Protein AF-A0A1X7T070-F1 (afdb_monomer_lite)

Radius of gyration: 17.56 Å; chains: 1; bounding box: 54×29×39 Å

Secondary structure (DSSP, 8-state):
-HHHHHHHHHHHSTT---------HHHHHHTT--S----HHHHHHHHHHHHHHHTT-S-----PPTTS-HHHHHHHHHHHHHHHSPSSPPPP-----HHHHHHHHHHHHHH-TTS------SSHHHHHHHHHHHHHHH--

Sequence (140 aa):
MDHIFRQLNKLTKTKTTGHHHSISQEYCQELGLKNVALRSHQLEGLKWLSECHERGQHGCILGDEMGLGKTLQSIALLLYLRDASSSPSPPFIVICPLSVVSGWEKELQRASPQLRVLNFCGDKETRGSKQEEILLHCYK

Structure (mmCIF, N/CA/C/O backbone):
data_AF-A0A1X7T070-F1
#
_entry.id   AF-A0A1X7T070-F1
#
loop_
_atom_site.group_PDB
_atom_site.id
_atom_site.type_symbol
_atom_site.label_atom_id
_atom_site.label_alt_id
_atom_site.label_comp_id
_atom_site.label_asym_id
_atom_site.label_entity_id
_atom_site.label_seq_id
_atom_site.pdbx_PDB_ins_code
_atom_site.Cartn_x
_atom_site.Cartn_y
_atom_site.Cartn_z
_atom_site.occupancy
_atom_site.B_iso_or_equiv
_atom_site.auth_seq_id
_atom_site.auth_comp_id
_atom_site.auth_asym_id
_atom_site.auth_atom_id
_atom_site.pdbx_PDB_model_num
ATOM 1 N N . MET A 1 1 ? 36.734 15.361 13.917 1.00 51.03 1 MET A N 1
ATOM 2 C CA . MET A 1 1 ? 35.337 15.248 13.437 1.00 51.03 1 MET A CA 1
ATOM 3 C C . MET A 1 1 ? 35.147 14.137 12.402 1.00 51.03 1 MET A C 1
ATOM 5 O O . MET A 1 1 ? 34.098 13.506 12.416 1.00 51.03 1 MET A O 1
ATOM 9 N N . ASP A 1 2 ? 36.149 13.813 11.577 1.00 58.09 2 ASP A N 1
ATOM 10 C CA . ASP A 1 2 ? 36.007 12.823 10.490 1.00 58.09 2 ASP A CA 1
ATOM 11 C C . ASP A 1 2 ? 35.803 11.370 10.935 1.00 58.09 2 ASP A C 1
ATOM 13 O O . ASP A 1 2 ? 35.175 10.585 10.228 1.00 58.09 2 ASP A O 1
ATOM 17 N N . HIS A 1 3 ? 36.304 10.988 12.113 1.00 54.25 3 HIS A N 1
ATOM 18 C CA . HIS A 1 3 ? 36.145 9.622 12.621 1.00 54.25 3 HIS A CA 1
ATOM 19 C C . HIS A 1 3 ? 34.683 9.308 12.973 1.00 54.25 3 HIS A C 1
ATOM 21 O O . HIS A 1 3 ? 34.186 8.239 12.628 1.00 54.25 3 HIS A O 1
ATOM 27 N N . ILE A 1 4 ? 33.972 10.271 13.570 1.00 67.88 4 ILE A N 1
ATOM 28 C CA . ILE A 1 4 ? 32.548 10.145 13.912 1.00 67.88 4 ILE A CA 1
ATOM 29 C C . ILE A 1 4 ? 31.706 10.094 12.634 1.00 67.88 4 ILE A C 1
ATOM 31 O O . ILE A 1 4 ? 30.864 9.214 12.509 1.00 67.88 4 ILE A O 1
ATOM 35 N N . PHE A 1 5 ? 31.993 10.937 11.636 1.00 56.38 5 PHE A N 1
ATOM 36 C CA . PHE A 1 5 ? 31.313 10.874 10.336 1.00 56.38 5 PHE A CA 1
ATOM 37 C C . PHE A 1 5 ? 31.559 9.555 9.590 1.00 56.38 5 PHE A C 1
ATOM 39 O O . PHE A 1 5 ? 30.648 9.032 8.953 1.00 56.38 5 PHE A O 1
ATOM 46 N N . ARG A 1 6 ? 32.757 8.963 9.687 1.00 59.28 6 ARG A N 1
ATOM 47 C CA . ARG A 1 6 ? 33.036 7.634 9.111 1.00 59.28 6 ARG A CA 1
ATOM 48 C C . ARG A 1 6 ? 32.321 6.508 9.852 1.00 59.28 6 ARG A C 1
ATOM 50 O O . ARG A 1 6 ? 31.918 5.544 9.207 1.00 59.28 6 ARG A O 1
ATOM 57 N N . GLN A 1 7 ? 32.163 6.614 11.170 1.00 59.94 7 GLN A N 1
ATOM 58 C CA . GLN A 1 7 ? 31.402 5.640 11.952 1.00 59.94 7 GLN A CA 1
ATOM 59 C C . GLN A 1 7 ? 29.895 5.781 11.725 1.00 59.94 7 GLN A C 1
ATOM 61 O O . GLN A 1 7 ? 29.240 4.774 11.484 1.00 59.94 7 GLN A O 1
ATOM 66 N N . LEU A 1 8 ? 29.366 7.006 11.660 1.00 54.12 8 LEU A N 1
ATOM 67 C CA . LEU A 1 8 ? 27.980 7.273 11.268 1.00 54.12 8 LEU A CA 1
ATOM 68 C C . LEU A 1 8 ? 27.701 6.760 9.852 1.00 54.12 8 LEU A C 1
ATOM 70 O O . LEU A 1 8 ? 26.721 6.058 9.659 1.00 54.12 8 LEU A O 1
ATOM 74 N N . ASN A 1 9 ? 28.611 6.982 8.896 1.00 52.38 9 ASN A N 1
ATOM 75 C CA . ASN A 1 9 ? 28.490 6.421 7.547 1.00 52.38 9 ASN A CA 1
ATOM 76 C C . ASN A 1 9 ? 28.641 4.894 7.493 1.00 52.38 9 ASN A C 1
ATOM 78 O O . ASN A 1 9 ? 28.146 4.2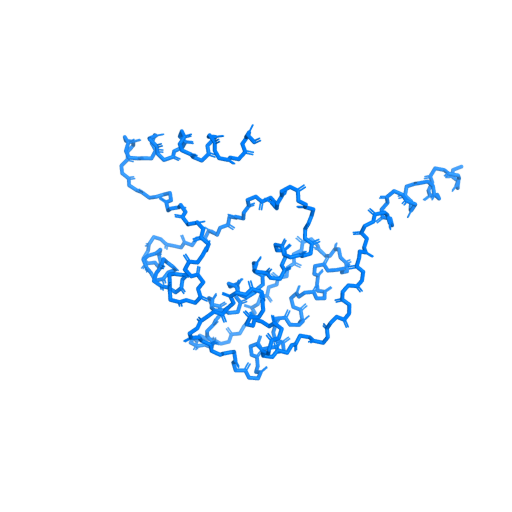71 6.563 1.00 52.38 9 ASN A O 1
ATOM 82 N N . LYS A 1 10 ? 29.335 4.266 8.448 1.00 51.78 10 LYS A N 1
ATOM 83 C CA . LYS A 1 10 ? 29.363 2.800 8.575 1.00 51.78 10 LYS A CA 1
ATOM 84 C C . LYS A 1 10 ? 28.062 2.268 9.176 1.00 51.78 10 LYS A C 1
ATOM 86 O O . LYS A 1 10 ? 27.606 1.229 8.724 1.00 51.78 10 LYS A O 1
ATOM 91 N N . LEU A 1 11 ? 27.464 2.992 10.122 1.00 46.19 11 LEU A N 1
ATOM 92 C CA . LEU A 1 11 ? 26.190 2.647 10.760 1.00 46.19 11 LEU A CA 1
ATOM 93 C C . LEU A 1 11 ? 24.981 2.907 9.841 1.00 46.19 11 LEU A C 1
ATOM 95 O O . LEU A 1 11 ? 24.017 2.153 9.890 1.00 46.19 11 LEU A O 1
ATOM 99 N N . THR A 1 12 ? 25.044 3.901 8.946 1.00 48.69 12 THR A N 1
ATOM 100 C CA . THR A 1 12 ? 24.040 4.094 7.880 1.00 48.69 12 THR A CA 1
ATOM 101 C C . THR A 1 12 ? 24.225 3.127 6.709 1.00 48.69 12 THR A C 1
ATOM 103 O O . THR A 1 12 ? 23.261 2.831 6.013 1.00 48.69 12 THR A O 1
ATOM 106 N N . LYS A 1 13 ? 25.436 2.588 6.497 1.00 41.81 13 LYS A N 1
ATOM 107 C CA . LYS A 1 13 ? 25.724 1.562 5.473 1.00 41.81 13 LYS A CA 1
ATOM 108 C C . LYS A 1 13 ? 25.441 0.125 5.921 1.00 41.81 13 LYS A C 1
ATOM 110 O O . LYS A 1 13 ? 25.508 -0.790 5.101 1.00 41.81 13 LYS A O 1
ATOM 115 N N . THR A 1 14 ? 25.137 -0.122 7.194 1.00 35.19 14 THR A N 1
ATOM 116 C CA . THR A 1 14 ? 24.787 -1.468 7.664 1.00 35.19 14 THR A CA 1
ATOM 117 C C . THR A 1 14 ? 23.307 -1.754 7.418 1.00 35.19 14 THR A C 1
ATOM 119 O O . THR A 1 14 ? 22.458 -1.334 8.196 1.00 35.19 14 THR A O 1
ATOM 122 N N . LYS A 1 15 ? 23.063 -2.532 6.351 1.00 38.69 15 LYS A N 1
ATOM 123 C CA . LYS A 1 15 ? 21.784 -3.012 5.783 1.00 38.69 15 LYS A CA 1
ATOM 124 C C . LYS A 1 15 ? 21.146 -2.140 4.696 1.00 38.69 15 LYS A C 1
ATOM 126 O O . LYS A 1 15 ? 19.935 -1.991 4.648 1.00 38.69 15 LYS A O 1
ATOM 131 N N . THR A 1 16 ? 21.936 -1.677 3.733 1.00 42.44 16 THR A N 1
ATOM 132 C CA . THR A 1 16 ? 21.429 -1.601 2.353 1.00 42.44 16 THR A CA 1
ATOM 133 C C . THR A 1 16 ? 21.746 -2.945 1.702 1.00 42.44 16 THR A C 1
ATOM 135 O O . THR A 1 16 ? 22.778 -3.115 1.055 1.00 42.44 16 THR A O 1
ATOM 138 N N . THR A 1 17 ? 20.923 -3.962 1.960 1.00 40.81 17 THR A N 1
ATOM 139 C CA . THR A 1 17 ? 20.872 -5.130 1.076 1.00 40.81 17 THR A CA 1
ATOM 140 C C . THR A 1 17 ? 20.392 -4.604 -0.265 1.00 40.81 17 THR A C 1
ATOM 142 O O . THR A 1 17 ? 19.206 -4.355 -0.447 1.00 40.81 17 THR A O 1
ATOM 145 N N . GLY A 1 18 ? 21.339 -4.322 -1.160 1.00 42.59 18 GLY A N 1
ATOM 146 C CA . GLY A 1 18 ? 21.066 -3.915 -2.528 1.00 42.59 18 GLY A CA 1
ATOM 147 C C . GLY A 1 18 ? 20.366 -5.048 -3.261 1.00 42.59 18 GLY A C 1
ATOM 148 O O . GLY A 1 18 ? 21.003 -5.810 -3.983 1.00 42.59 18 GLY A O 1
ATOM 149 N N . HIS A 1 19 ? 19.055 -5.160 -3.078 1.00 49.62 19 HIS A N 1
ATOM 150 C CA . HIS A 1 19 ? 18.193 -5.895 -3.980 1.00 49.62 19 HIS A CA 1
ATOM 151 C C . HIS A 1 19 ? 18.019 -5.035 -5.234 1.00 49.62 19 HIS A C 1
ATOM 153 O O . HIS A 1 19 ? 16.960 -4.487 -5.493 1.00 49.62 19 HIS A O 1
ATOM 159 N N . HIS A 1 20 ? 19.066 -4.951 -6.063 1.00 50.59 20 HIS A N 1
ATOM 160 C CA . HIS A 1 20 ? 18.932 -4.557 -7.469 1.00 50.59 20 HIS A CA 1
ATOM 161 C C . HIS A 1 20 ? 18.241 -5.685 -8.261 1.00 50.59 20 HIS A C 1
ATOM 163 O O . HIS A 1 20 ? 18.690 -6.080 -9.335 1.00 50.59 20 HIS A O 1
ATOM 169 N N . HIS A 1 21 ? 17.162 -6.257 -7.721 1.00 60.84 21 HIS A N 1
ATOM 170 C CA . HIS A 1 21 ? 16.279 -7.063 -8.540 1.00 60.84 21 HIS A CA 1
ATOM 171 C C . HIS A 1 21 ? 15.575 -6.088 -9.475 1.00 60.84 21 HIS A C 1
ATOM 173 O O . HIS A 1 21 ? 14.988 -5.099 -9.035 1.00 60.84 21 HIS A O 1
ATOM 179 N N . SER A 1 22 ? 15.683 -6.314 -10.781 1.00 81.75 22 SER A N 1
ATOM 180 C CA . SER A 1 22 ? 14.865 -5.574 -11.732 1.00 81.75 22 SER A CA 1
ATOM 181 C C . SER A 1 22 ? 13.408 -5.800 -11.346 1.00 81.75 22 SER A C 1
ATOM 183 O O . SER A 1 22 ? 12.948 -6.940 -11.403 1.00 81.75 22 SER A O 1
ATOM 185 N N . ILE A 1 23 ? 12.703 -4.744 -10.928 1.00 89.56 23 ILE A N 1
ATOM 186 C CA . ILE A 1 23 ? 11.274 -4.827 -10.625 1.00 89.56 23 ILE A CA 1
ATOM 187 C C . ILE A 1 23 ? 10.569 -5.331 -11.882 1.00 89.56 23 ILE A C 1
ATOM 189 O O . ILE A 1 23 ? 10.480 -4.629 -12.890 1.00 89.56 23 ILE A O 1
ATOM 193 N N . SER A 1 24 ? 10.135 -6.586 -11.815 1.00 93.00 24 SER A N 1
ATOM 194 C CA . SER A 1 24 ? 9.450 -7.299 -12.881 1.00 93.00 24 SER A CA 1
ATOM 195 C C . SER A 1 24 ? 8.092 -7.781 -12.389 1.00 93.00 24 SER A C 1
ATOM 197 O O . SER A 1 24 ? 7.770 -7.733 -11.195 1.00 93.00 24 SER A O 1
ATOM 199 N N . GLN A 1 25 ? 7.282 -8.246 -13.332 1.00 93.44 25 GLN A N 1
ATOM 200 C CA . GLN A 1 25 ? 5.966 -8.779 -13.027 1.00 93.44 25 GLN A CA 1
ATOM 201 C C . GLN A 1 25 ? 6.063 -10.051 -12.170 1.00 93.44 25 GLN A C 1
ATOM 203 O O . GLN A 1 25 ? 5.274 -10.225 -11.242 1.00 93.44 25 GLN A O 1
ATOM 208 N N . GLU A 1 26 ? 7.051 -10.897 -12.451 1.00 93.50 26 GLU A N 1
ATOM 209 C CA . GLU A 1 26 ? 7.351 -12.138 -11.734 1.00 93.50 26 GLU A CA 1
ATOM 210 C C . GLU A 1 26 ? 7.813 -11.836 -10.309 1.00 93.50 26 GLU A C 1
ATOM 212 O O . GLU A 1 26 ? 7.254 -12.375 -9.356 1.00 93.50 26 GLU A O 1
ATOM 217 N N . TYR A 1 27 ? 8.740 -10.886 -10.144 1.00 93.06 27 TYR A N 1
ATOM 218 C CA . TYR A 1 27 ? 9.204 -10.476 -8.819 1.00 93.06 27 TYR A CA 1
ATOM 219 C C . TYR A 1 27 ? 8.046 -9.953 -7.955 1.00 93.06 27 TYR A C 1
ATOM 221 O O . TYR A 1 27 ? 7.892 -10.334 -6.797 1.00 93.06 27 TYR A O 1
ATOM 229 N N . CYS A 1 28 ? 7.144 -9.150 -8.528 1.00 93.69 28 CYS A N 1
ATOM 230 C CA . CYS A 1 28 ? 5.955 -8.687 -7.809 1.00 93.69 28 CYS A CA 1
ATOM 231 C C . CYS A 1 28 ? 5.055 -9.849 -7.342 1.00 93.69 28 CYS A C 1
ATOM 233 O O . CYS A 1 28 ? 4.486 -9.789 -6.249 1.00 93.69 28 CYS A O 1
ATOM 235 N N . GLN A 1 29 ? 4.929 -10.914 -8.137 1.00 93.50 29 GLN A N 1
ATOM 236 C CA . GLN A 1 29 ? 4.167 -12.109 -7.759 1.00 93.50 29 GLN A CA 1
ATOM 237 C C . GLN A 1 29 ? 4.846 -12.886 -6.625 1.00 93.50 29 GLN A C 1
ATOM 239 O O . GLN A 1 29 ? 4.155 -13.330 -5.706 1.00 93.50 29 GLN A O 1
ATOM 244 N N . GLU A 1 30 ? 6.178 -12.992 -6.639 1.00 93.19 30 GLU A N 1
ATOM 245 C CA . GLU A 1 30 ? 6.975 -13.606 -5.565 1.00 93.19 30 GLU A CA 1
ATOM 246 C C . GLU A 1 30 ? 6.815 -12.861 -4.235 1.00 93.19 30 GLU A C 1
ATOM 248 O O . GLU A 1 30 ? 6.617 -13.481 -3.188 1.00 93.19 30 GLU A O 1
ATOM 253 N N . LEU A 1 31 ? 6.763 -11.526 -4.281 1.00 91.31 31 LEU A N 1
ATOM 254 C CA . LEU A 1 31 ? 6.452 -10.679 -3.124 1.00 91.31 31 LEU A CA 1
ATOM 255 C C . LEU A 1 31 ? 5.020 -10.885 -2.592 1.00 91.31 31 LEU A C 1
ATOM 257 O O . LEU A 1 31 ? 4.677 -10.458 -1.482 1.00 91.31 31 LEU A O 1
ATOM 261 N N . GLY A 1 32 ? 4.172 -11.566 -3.359 1.00 93.00 32 GLY A N 1
ATOM 262 C CA . GLY A 1 32 ? 2.814 -11.925 -2.987 1.00 93.00 32 GLY A CA 1
ATOM 263 C C . GLY A 1 32 ? 1.738 -11.037 -3.608 1.00 93.00 32 GLY A C 1
ATOM 264 O O . GLY A 1 32 ? 0.603 -11.041 -3.131 1.00 93.00 32 GLY A O 1
ATOM 265 N N . LEU A 1 33 ? 2.046 -10.300 -4.675 1.00 94.88 33 LEU A N 1
ATOM 266 C CA . LEU A 1 33 ? 1.018 -9.667 -5.491 1.00 94.88 33 LEU A CA 1
ATOM 267 C C . LEU A 1 33 ? 0.294 -10.749 -6.316 1.00 94.88 33 LEU A C 1
ATOM 269 O O . LEU A 1 33 ? 0.746 -11.165 -7.380 1.00 94.88 33 LEU A O 1
ATOM 273 N N . LYS A 1 34 ? -0.820 -11.256 -5.787 1.00 92.38 34 LYS A N 1
ATOM 274 C CA . LYS A 1 34 ? -1.591 -12.380 -6.331 1.00 92.38 34 LYS A CA 1
ATOM 275 C C . LYS A 1 34 ? -2.818 -11.894 -7.095 1.00 92.38 34 LYS A C 1
ATOM 277 O O . LYS A 1 34 ? -3.392 -10.860 -6.779 1.00 92.38 34 LYS A O 1
ATOM 282 N N . ASN A 1 35 ? -3.261 -12.682 -8.077 1.00 91.06 35 ASN A N 1
ATOM 283 C CA . ASN A 1 35 ? -4.502 -12.472 -8.847 1.00 91.06 35 ASN A CA 1
ATOM 284 C C . ASN A 1 35 ? -4.576 -11.169 -9.664 1.00 91.06 35 ASN A C 1
ATOM 286 O O . ASN A 1 35 ? -5.629 -10.843 -10.214 1.00 91.06 35 ASN A O 1
ATOM 290 N N . VAL A 1 36 ? -3.487 -10.406 -9.733 1.00 93.50 36 VAL A N 1
ATOM 291 C CA . VAL A 1 36 ? -3.422 -9.101 -10.393 1.00 93.50 36 VAL A CA 1
ATOM 292 C C . VAL A 1 36 ? -2.071 -8.940 -11.076 1.00 93.50 36 VAL A C 1
ATOM 294 O O . VAL A 1 36 ? -1.068 -9.485 -10.617 1.00 93.50 36 VAL A O 1
ATOM 297 N N . ALA A 1 37 ? -2.048 -8.179 -12.167 1.00 94.62 37 ALA A N 1
ATOM 298 C CA . ALA A 1 37 ? -0.822 -7.797 -12.851 1.00 94.62 37 ALA A CA 1
ATOM 299 C C . ALA A 1 37 ? -0.708 -6.275 -12.916 1.00 94.62 37 ALA A C 1
ATOM 301 O O . ALA A 1 37 ? -1.720 -5.584 -13.080 1.00 94.62 37 ALA A O 1
ATOM 302 N N . LEU A 1 38 ? 0.514 -5.767 -12.769 1.00 95.75 38 LEU A N 1
ATOM 303 C CA . LEU A 1 38 ? 0.787 -4.349 -12.923 1.00 95.75 38 LEU A CA 1
ATOM 304 C C . LEU A 1 38 ? 0.892 -4.028 -14.414 1.00 95.75 38 LEU A C 1
ATOM 306 O O . LEU A 1 38 ? 1.454 -4.784 -15.203 1.00 95.75 38 LEU A O 1
ATOM 310 N N . ARG A 1 39 ? 0.334 -2.888 -14.815 1.00 95.81 39 ARG A N 1
ATOM 311 C CA . ARG A 1 39 ? 0.563 -2.332 -16.155 1.00 95.81 39 ARG A CA 1
ATOM 312 C C . ARG A 1 39 ? 1.996 -1.799 -16.252 1.00 95.81 39 ARG A C 1
ATOM 314 O O . ARG A 1 39 ? 2.612 -1.503 -15.233 1.00 95.81 39 ARG A O 1
ATOM 321 N N . SER A 1 40 ? 2.508 -1.606 -17.465 1.00 95.31 40 SER A N 1
ATOM 322 C CA . SER A 1 40 ? 3.872 -1.094 -17.689 1.00 95.31 40 SER A CA 1
ATOM 323 C C . SER A 1 40 ? 4.149 0.207 -16.928 1.00 95.31 40 SER A C 1
ATOM 325 O O . SER A 1 40 ? 5.111 0.277 -16.171 1.00 95.31 40 SER A O 1
ATOM 327 N N . HIS A 1 41 ? 3.243 1.186 -17.012 1.00 95.19 41 HIS A N 1
ATOM 328 C CA . HIS A 1 41 ? 3.379 2.453 -16.283 1.00 95.19 41 HIS A CA 1
ATOM 329 C C . HIS A 1 41 ? 3.349 2.275 -14.757 1.00 95.19 41 HIS A C 1
ATOM 331 O O . HIS A 1 41 ? 3.947 3.053 -14.025 1.00 95.19 41 HIS A O 1
ATOM 337 N N . GLN A 1 42 ? 2.668 1.237 -14.264 1.00 96.75 42 GLN A N 1
ATOM 338 C CA . GLN A 1 42 ? 2.608 0.916 -12.838 1.00 96.75 42 GLN A CA 1
ATOM 339 C C . GLN A 1 42 ? 3.908 0.273 -12.346 1.00 96.75 42 GLN A C 1
ATOM 341 O O . GLN A 1 42 ? 4.317 0.540 -11.221 1.00 96.75 42 GLN A O 1
ATOM 346 N N . LEU A 1 43 ? 4.557 -0.548 -13.178 1.00 95.75 43 LEU A N 1
ATOM 347 C CA . LEU A 1 43 ? 5.887 -1.098 -12.899 1.00 95.75 43 LEU A CA 1
ATOM 348 C C . LEU A 1 43 ? 6.948 0.006 -12.898 1.00 95.75 43 LEU A C 1
ATOM 350 O O . LEU A 1 43 ? 7.789 0.046 -12.003 1.00 95.75 43 LEU A O 1
ATOM 354 N N . GLU A 1 44 ? 6.877 0.930 -13.857 1.00 94.75 44 GLU A N 1
ATOM 355 C CA . GLU A 1 44 ? 7.738 2.117 -13.894 1.00 94.75 44 GLU A CA 1
ATOM 356 C C . GLU A 1 44 ? 7.530 2.999 -12.657 1.00 94.75 44 GLU A C 1
ATOM 358 O O . GLU A 1 44 ? 8.503 3.385 -12.009 1.00 94.75 44 GLU A O 1
ATOM 363 N N . GLY A 1 45 ? 6.272 3.245 -12.275 1.00 95.62 45 GLY A N 1
ATOM 364 C CA . GLY A 1 45 ? 5.925 3.966 -11.051 1.00 95.62 45 GLY A CA 1
ATOM 365 C C . GLY A 1 45 ? 6.459 3.275 -9.796 1.00 95.62 45 GLY A C 1
ATOM 366 O O . GLY A 1 45 ? 7.094 3.918 -8.964 1.00 95.62 45 GLY A O 1
ATOM 367 N N . LEU A 1 46 ? 6.285 1.955 -9.677 1.00 95.88 46 LEU A N 1
ATOM 368 C CA . LEU A 1 46 ? 6.820 1.171 -8.561 1.00 95.88 46 LEU A CA 1
ATOM 369 C C . LEU A 1 46 ? 8.347 1.256 -8.480 1.00 95.88 46 LEU A C 1
ATOM 371 O O . LEU A 1 46 ? 8.883 1.465 -7.394 1.00 95.88 46 LEU A O 1
ATOM 375 N N . LYS A 1 47 ? 9.036 1.144 -9.619 1.00 95.12 47 LYS A N 1
ATOM 376 C CA . LYS A 1 47 ? 10.492 1.295 -9.693 1.00 95.12 47 LYS A CA 1
ATOM 377 C C . LYS A 1 47 ? 10.944 2.682 -9.258 1.00 95.12 47 LYS A C 1
ATOM 379 O O . LYS A 1 47 ? 11.903 2.820 -8.506 1.00 95.12 47 LYS A O 1
ATOM 384 N N . TRP A 1 48 ? 10.246 3.722 -9.693 1.00 94.62 48 TRP A N 1
ATOM 385 C CA . TRP A 1 48 ? 10.554 5.074 -9.250 1.00 94.62 48 TRP A CA 1
ATOM 386 C C . TRP A 1 48 ? 10.348 5.235 -7.733 1.00 94.62 48 TRP A C 1
ATOM 388 O O . TRP A 1 48 ? 11.214 5.776 -7.046 1.00 94.62 48 TRP A O 1
ATOM 398 N N . LEU A 1 49 ? 9.250 4.699 -7.190 1.00 95.38 49 LEU A N 1
ATOM 399 C CA . LEU A 1 49 ? 8.951 4.739 -5.755 1.00 95.38 49 LEU A CA 1
ATOM 400 C C . LEU A 1 49 ? 9.989 3.976 -4.913 1.00 95.38 49 LEU A C 1
ATOM 402 O O . LEU A 1 49 ? 10.385 4.464 -3.850 1.00 95.38 49 LEU A O 1
ATOM 406 N N . SER A 1 50 ? 10.451 2.806 -5.370 1.00 93.19 50 SER A N 1
ATOM 407 C CA . SER A 1 50 ? 11.497 2.043 -4.678 1.00 93.19 50 SER A CA 1
ATOM 408 C C . SER A 1 50 ? 12.826 2.795 -4.671 1.00 93.19 50 SER A C 1
ATOM 410 O O . SER A 1 50 ? 13.465 2.908 -3.627 1.00 93.19 50 SER A O 1
ATOM 412 N N . GLU A 1 51 ? 13.203 3.403 -5.799 1.00 92.75 51 GLU A N 1
ATOM 413 C CA . GLU A 1 51 ? 14.407 4.228 -5.891 1.00 92.75 51 GLU A CA 1
ATOM 414 C C . GLU A 1 51 ? 14.338 5.457 -4.971 1.00 92.75 51 GLU A C 1
ATOM 416 O O . GLU A 1 51 ? 15.337 5.813 -4.344 1.00 92.75 51 GLU A O 1
ATOM 421 N N . CYS A 1 52 ? 13.175 6.109 -4.848 1.00 92.44 52 CYS A N 1
ATOM 422 C CA . CYS A 1 52 ? 12.971 7.201 -3.891 1.00 92.44 52 CYS A CA 1
ATOM 423 C C . CYS A 1 52 ? 13.256 6.751 -2.449 1.00 92.44 52 CYS A C 1
ATOM 425 O O . CYS A 1 52 ? 13.939 7.463 -1.706 1.00 92.44 52 CYS A O 1
ATOM 427 N N . HIS A 1 53 ? 12.768 5.566 -2.069 1.00 90.62 53 HIS A N 1
ATOM 428 C CA . HIS A 1 53 ? 13.005 4.989 -0.748 1.00 90.62 53 HIS A CA 1
ATOM 429 C C . HIS A 1 53 ? 14.487 4.656 -0.518 1.00 90.62 53 HIS A C 1
ATOM 431 O O . HIS A 1 53 ? 15.063 5.068 0.487 1.00 90.62 53 HIS A O 1
ATOM 437 N N . GLU A 1 54 ? 15.130 3.977 -1.469 1.00 89.88 54 GLU A N 1
ATOM 438 C CA . GLU A 1 54 ? 16.541 3.569 -1.378 1.00 89.88 54 GLU A CA 1
ATOM 439 C C . GLU A 1 54 ? 17.509 4.750 -1.320 1.00 89.88 54 GLU A C 1
ATOM 441 O O . GLU A 1 54 ? 18.529 4.700 -0.632 1.00 89.88 54 GLU A O 1
ATOM 446 N N . ARG A 1 55 ? 17.178 5.849 -2.006 1.00 91.19 55 ARG A N 1
ATOM 447 C CA . ARG A 1 55 ? 17.943 7.103 -1.945 1.00 91.19 55 ARG A CA 1
ATOM 448 C C . ARG A 1 55 ? 17.765 7.843 -0.614 1.00 91.19 55 ARG A C 1
ATOM 450 O O . ARG A 1 55 ? 18.375 8.894 -0.431 1.00 91.19 55 ARG A O 1
ATOM 457 N N . GLY A 1 56 ? 16.937 7.331 0.300 1.00 86.62 56 GLY A N 1
ATOM 458 C CA . GLY A 1 56 ? 16.681 7.934 1.605 1.00 86.62 56 GLY A CA 1
ATOM 459 C C . GLY A 1 56 ? 15.907 9.249 1.521 1.00 86.62 56 GLY A C 1
ATOM 460 O O . GLY A 1 56 ? 16.081 10.115 2.378 1.00 86.62 56 GLY A O 1
ATOM 461 N N . GLN A 1 57 ? 15.081 9.437 0.484 1.00 87.88 57 GLN A N 1
ATOM 462 C CA . GLN A 1 57 ? 14.231 10.622 0.394 1.00 87.88 57 GLN A CA 1
ATOM 463 C C . GLN A 1 57 ? 13.178 10.594 1.508 1.00 87.88 57 GLN A C 1
ATOM 465 O O . GLN A 1 57 ? 12.601 9.553 1.814 1.00 87.88 57 GLN A O 1
ATOM 470 N N . HIS A 1 58 ? 12.882 11.756 2.093 1.00 84.69 58 HIS A N 1
ATOM 471 C CA . HIS A 1 58 ? 11.886 11.875 3.168 1.00 84.69 58 HIS A CA 1
ATOM 472 C C . HIS A 1 58 ? 10.443 11.593 2.715 1.00 84.69 58 HIS A C 1
ATOM 474 O O . HIS A 1 58 ? 9.549 11.471 3.549 1.00 84.69 58 HIS A O 1
ATOM 480 N N . GLY A 1 59 ? 10.206 11.504 1.407 1.00 88.75 59 GLY A N 1
ATOM 481 C CA . GLY A 1 59 ? 8.912 11.196 0.821 1.00 88.75 59 GLY A CA 1
ATOM 482 C C . GLY A 1 59 ? 8.924 11.389 -0.692 1.00 88.75 59 GLY A C 1
ATOM 483 O O . GLY A 1 59 ? 9.868 11.937 -1.259 1.00 88.75 59 GLY A O 1
ATOM 484 N N . CYS A 1 60 ? 7.853 10.941 -1.335 1.00 93.44 60 CYS A N 1
ATOM 485 C CA . CYS A 1 60 ? 7.616 11.082 -2.766 1.00 93.44 60 CYS A CA 1
ATOM 486 C C . CYS A 1 60 ? 6.119 11.318 -3.017 1.00 93.44 60 CYS A C 1
ATOM 488 O O . CYS A 1 60 ? 5.278 10.984 -2.180 1.00 93.44 60 CYS A O 1
ATOM 490 N N . ILE A 1 61 ? 5.786 11.924 -4.159 1.00 94.44 61 ILE A N 1
ATOM 491 C CA . ILE A 1 61 ? 4.404 12.206 -4.563 1.00 94.44 61 ILE A CA 1
ATOM 492 C C . ILE A 1 61 ? 4.149 11.503 -5.894 1.00 94.44 61 ILE A C 1
ATOM 494 O O . ILE A 1 61 ? 4.754 11.853 -6.903 1.00 94.44 61 ILE A O 1
ATOM 498 N N . LEU A 1 62 ? 3.235 10.532 -5.895 1.00 93.69 62 LEU A N 1
ATOM 499 C CA . LEU A 1 62 ? 2.768 9.873 -7.113 1.00 93.69 62 LEU A CA 1
ATOM 500 C C . LEU A 1 62 ? 1.628 10.692 -7.737 1.00 93.69 62 LEU A C 1
ATOM 502 O O . LEU A 1 62 ? 0.474 10.600 -7.313 1.00 93.69 62 LEU A O 1
ATOM 506 N N . GLY A 1 63 ? 1.977 11.515 -8.725 1.00 92.88 63 GLY A N 1
ATOM 507 C CA . GLY A 1 63 ? 1.085 12.478 -9.382 1.00 92.88 63 GLY A CA 1
ATOM 508 C C . GLY A 1 63 ? 0.306 11.946 -10.588 1.00 92.88 63 GLY A C 1
ATOM 509 O O . GLY A 1 63 ? -0.172 12.748 -11.381 1.00 92.88 63 GLY A O 1
ATOM 510 N N . ASP A 1 64 ? 0.199 10.626 -10.751 1.00 92.00 64 ASP A N 1
ATOM 511 C CA . ASP A 1 64 ? -0.477 9.997 -11.890 1.00 92.00 64 ASP A CA 1
ATOM 512 C C . ASP A 1 64 ? -1.941 10.442 -12.033 1.00 92.00 64 ASP A C 1
ATOM 514 O O . ASP A 1 64 ? -2.644 10.667 -11.038 1.00 92.00 64 ASP A O 1
ATOM 518 N N . GLU A 1 65 ? -2.445 10.431 -13.268 1.00 94.62 65 GLU A N 1
ATOM 519 C CA . GLU A 1 65 ? -3.854 10.673 -13.592 1.00 94.62 65 GLU A CA 1
ATOM 520 C C . GLU A 1 65 ? -4.826 9.774 -12.803 1.00 94.62 65 GLU A C 1
ATOM 522 O O . GLU A 1 65 ? -4.508 8.679 -12.301 1.00 94.62 65 GLU A O 1
ATOM 527 N N . MET A 1 66 ? -6.060 10.252 -12.645 1.00 90.94 66 MET A N 1
ATOM 528 C CA . MET A 1 66 ? -7.115 9.492 -11.971 1.00 90.94 66 MET A CA 1
ATOM 529 C C . MET A 1 66 ? -7.426 8.198 -12.740 1.00 90.94 66 MET A C 1
ATOM 531 O O . MET A 1 66 ? -7.409 8.154 -13.963 1.00 90.94 66 MET A O 1
ATOM 535 N N . GLY A 1 67 ? -7.687 7.105 -12.016 1.00 91.12 67 GLY A N 1
ATOM 536 C CA . GLY A 1 67 ? -8.002 5.809 -12.634 1.00 91.12 67 GLY A CA 1
ATOM 537 C C . GLY A 1 67 ? -6.798 4.986 -13.117 1.00 91.12 67 GLY A C 1
ATOM 538 O O . GLY A 1 67 ? -6.981 3.835 -13.503 1.00 91.12 67 GLY A O 1
ATOM 539 N N . LEU A 1 68 ? -5.560 5.486 -13.009 1.00 92.56 68 LEU A N 1
ATOM 540 C CA . LEU A 1 68 ? -4.348 4.730 -13.380 1.00 92.56 68 LEU A CA 1
ATOM 541 C C . LEU A 1 68 ? -3.925 3.635 -12.380 1.00 92.56 68 LEU A C 1
ATOM 543 O O . LEU A 1 68 ? -2.885 2.997 -12.553 1.00 92.56 68 LEU A O 1
ATOM 547 N N . GLY A 1 69 ? -4.744 3.376 -11.356 1.00 94.06 69 GLY A N 1
ATOM 548 C CA . GLY A 1 69 ? -4.530 2.290 -10.397 1.00 94.06 69 GLY A CA 1
ATOM 549 C C . GLY A 1 69 ? -3.439 2.569 -9.363 1.00 94.06 69 GLY A C 1
ATOM 550 O O . GLY A 1 69 ? -2.715 1.653 -8.983 1.00 94.06 69 GLY A O 1
ATOM 551 N N . LYS A 1 70 ? -3.343 3.817 -8.882 1.00 96.19 70 LYS A N 1
ATOM 552 C CA . LYS A 1 70 ? -2.404 4.227 -7.821 1.00 96.19 70 LYS A CA 1
ATOM 553 C C . LYS A 1 70 ? -2.496 3.347 -6.570 1.00 96.19 70 LYS A C 1
ATOM 555 O O . LYS A 1 70 ? -1.472 2.990 -6.015 1.00 96.19 70 LYS A O 1
ATOM 560 N N . THR A 1 71 ? -3.700 2.926 -6.174 1.00 96.12 71 THR A N 1
ATOM 561 C CA . THR A 1 71 ? -3.898 1.999 -5.045 1.00 96.12 71 THR A CA 1
ATOM 562 C C . THR A 1 71 ? -3.131 0.693 -5.235 1.00 96.12 71 THR A C 1
ATOM 564 O O . THR A 1 71 ? -2.414 0.268 -4.337 1.00 96.12 71 THR A O 1
ATOM 567 N N . LEU A 1 72 ? -3.230 0.079 -6.418 1.00 96.19 72 LEU A N 1
ATOM 568 C CA . LEU A 1 72 ? -2.535 -1.171 -6.711 1.00 96.19 72 LEU A CA 1
ATOM 569 C C . LEU A 1 72 ? -1.011 -0.976 -6.742 1.00 96.19 72 LEU A C 1
ATOM 571 O O . LEU A 1 72 ? -0.286 -1.800 -6.189 1.00 96.19 72 LEU A O 1
ATOM 575 N N . GLN A 1 73 ? -0.535 0.138 -7.315 1.00 96.25 73 GLN A N 1
ATOM 576 C CA . GLN A 1 73 ? 0.883 0.514 -7.259 1.00 96.25 73 GLN A CA 1
ATOM 577 C C . GLN A 1 73 ? 1.373 0.669 -5.810 1.00 96.25 73 GLN A C 1
ATOM 579 O O . GLN A 1 73 ? 2.421 0.139 -5.449 1.00 96.25 73 GLN A O 1
ATOM 584 N N . SER A 1 74 ? 0.600 1.345 -4.953 1.00 96.12 74 SER A N 1
ATOM 585 C CA . SER A 1 74 ? 0.936 1.514 -3.536 1.00 96.12 74 SER A CA 1
ATOM 586 C C . SER A 1 74 ? 0.979 0.181 -2.789 1.00 96.12 74 SER A C 1
ATOM 588 O O . SER A 1 74 ? 1.881 -0.025 -1.987 1.00 96.12 74 SER A O 1
ATOM 590 N N . ILE A 1 75 ? 0.057 -0.747 -3.063 1.00 96.69 75 ILE A N 1
ATOM 591 C CA . ILE A 1 75 ? 0.083 -2.095 -2.470 1.00 96.69 75 ILE A CA 1
ATOM 592 C C . ILE A 1 75 ? 1.364 -2.837 -2.867 1.00 96.69 75 ILE A C 1
ATOM 594 O O . ILE A 1 75 ? 2.005 -3.449 -2.013 1.00 96.69 75 ILE A O 1
ATOM 598 N N . ALA A 1 76 ? 1.765 -2.757 -4.138 1.00 96.25 76 ALA A N 1
ATOM 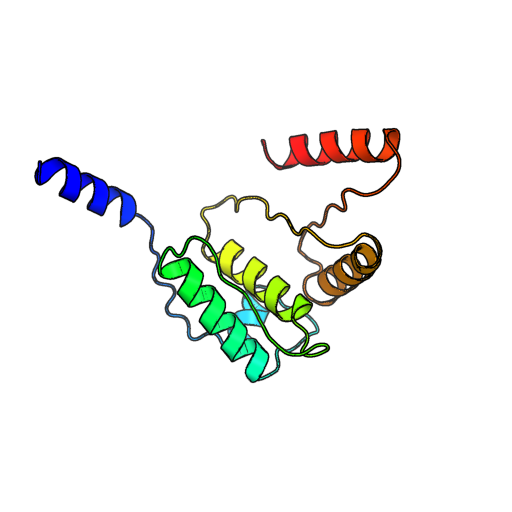599 C CA . ALA A 1 76 ? 3.009 -3.363 -4.598 1.00 96.25 76 ALA A CA 1
ATOM 600 C C . ALA A 1 76 ? 4.240 -2.746 -3.909 1.00 96.25 76 ALA A C 1
ATOM 602 O O . ALA A 1 76 ? 5.140 -3.479 -3.502 1.00 96.25 76 ALA A O 1
ATOM 603 N N . LEU A 1 77 ? 4.241 -1.426 -3.677 1.00 95.38 77 LEU A N 1
ATOM 604 C CA . LEU A 1 77 ? 5.286 -0.760 -2.896 1.00 95.38 77 LEU A CA 1
ATOM 605 C C . LEU A 1 77 ? 5.340 -1.277 -1.452 1.00 95.38 77 LEU A C 1
ATOM 607 O O . LEU A 1 77 ? 6.424 -1.553 -0.953 1.00 95.38 77 LEU A O 1
ATOM 611 N N . LEU A 1 78 ? 4.199 -1.458 -0.779 1.00 94.81 78 LEU A N 1
ATOM 612 C CA . LEU A 1 78 ? 4.179 -2.014 0.582 1.00 94.81 78 LEU A CA 1
ATOM 613 C C . LEU A 1 78 ? 4.802 -3.415 0.634 1.00 94.81 78 LEU A C 1
ATOM 615 O O . LEU A 1 78 ? 5.551 -3.726 1.557 1.00 94.81 78 LEU A O 1
ATOM 619 N N . LEU A 1 79 ? 4.516 -4.255 -0.364 1.00 94.50 79 LEU A N 1
ATOM 620 C CA . LEU A 1 79 ? 5.099 -5.592 -0.468 1.00 94.50 79 LEU A CA 1
ATOM 621 C C . LEU A 1 79 ? 6.612 -5.549 -0.703 1.00 94.50 79 LEU A C 1
ATOM 623 O O . LEU A 1 79 ? 7.337 -6.299 -0.051 1.00 94.50 79 LEU A O 1
ATOM 627 N N . TYR A 1 80 ? 7.074 -4.643 -1.568 1.00 93.88 80 TYR A N 1
ATOM 628 C CA . TYR A 1 80 ? 8.495 -4.392 -1.803 1.00 93.88 80 TYR A CA 1
ATOM 629 C C . TYR A 1 80 ? 9.217 -3.964 -0.519 1.00 93.88 80 TYR A C 1
ATOM 631 O O . TYR A 1 80 ? 10.213 -4.560 -0.120 1.00 93.88 80 TYR A O 1
ATOM 639 N N . LEU A 1 81 ? 8.671 -2.969 0.186 1.00 92.19 81 LEU A N 1
ATOM 640 C CA . LEU A 1 81 ? 9.261 -2.459 1.424 1.00 92.19 81 LEU A CA 1
ATOM 641 C C . LEU A 1 81 ? 9.263 -3.506 2.538 1.00 92.19 81 LEU A C 1
ATOM 643 O O . LEU A 1 81 ? 10.201 -3.553 3.332 1.00 92.19 81 LEU A O 1
ATOM 647 N N . ARG A 1 82 ? 8.232 -4.354 2.607 1.00 91.31 82 ARG A N 1
ATOM 648 C CA . ARG A 1 82 ? 8.167 -5.460 3.569 1.00 91.31 82 ARG A CA 1
ATOM 649 C C . ARG A 1 82 ? 9.309 -6.454 3.355 1.00 91.31 82 ARG A C 1
ATOM 651 O O . ARG A 1 82 ? 9.895 -6.895 4.336 1.00 91.31 82 ARG A O 1
ATOM 658 N N . ASP A 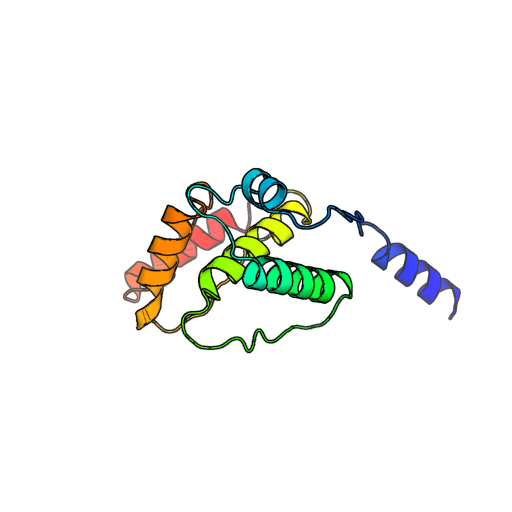1 83 ? 9.599 -6.794 2.101 1.00 89.69 83 ASP A N 1
ATOM 659 C CA . ASP A 1 83 ? 10.680 -7.711 1.715 1.00 89.69 83 ASP A CA 1
ATOM 660 C C . ASP A 1 83 ? 12.070 -7.116 1.974 1.00 89.69 83 ASP A C 1
ATOM 662 O O . ASP A 1 83 ? 12.946 -7.786 2.511 1.00 89.69 83 ASP A O 1
ATOM 666 N N 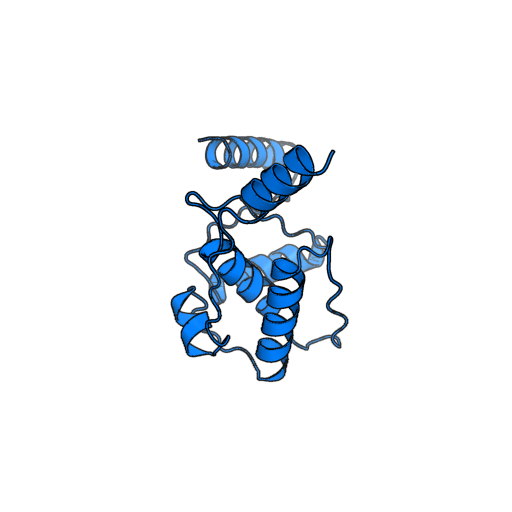. ALA A 1 84 ? 12.238 -5.818 1.706 1.00 86.81 84 ALA A N 1
ATOM 667 C CA . ALA A 1 84 ? 13.477 -5.095 1.987 1.00 86.81 84 ALA A CA 1
ATOM 668 C C . ALA A 1 84 ? 13.709 -4.798 3.489 1.00 86.81 84 ALA A C 1
ATOM 670 O O . ALA A 1 84 ? 14.808 -4.400 3.882 1.00 86.81 84 ALA A O 1
ATOM 671 N N . SER A 1 85 ? 12.688 -4.955 4.339 1.00 84.75 85 SER A N 1
ATOM 672 C CA . SER A 1 85 ? 12.760 -4.642 5.772 1.00 84.75 85 SER A CA 1
ATOM 673 C C . SER A 1 85 ? 13.413 -5.754 6.599 1.00 84.75 85 SER A C 1
ATOM 675 O O . SER A 1 85 ? 13.418 -6.928 6.240 1.00 84.75 85 SER A O 1
ATOM 677 N N . SER A 1 86 ? 13.919 -5.401 7.785 1.00 78.12 86 SER A N 1
ATOM 678 C CA . SER A 1 86 ? 14.331 -6.396 8.782 1.00 78.12 86 SER A CA 1
ATOM 679 C C . SER A 1 86 ? 13.160 -7.279 9.219 1.00 78.12 86 SER A C 1
ATOM 681 O O . SER A 1 86 ? 12.027 -6.817 9.248 1.00 78.12 86 SER A O 1
ATOM 683 N N . SER A 1 87 ? 13.444 -8.518 9.632 1.00 78.25 87 SER A N 1
ATOM 684 C CA . SER A 1 87 ? 12.456 -9.401 10.263 1.00 78.25 87 SER A CA 1
ATOM 685 C C . SER A 1 87 ? 12.411 -9.173 11.785 1.00 78.25 87 SER A C 1
ATOM 687 O O . SER A 1 87 ? 13.472 -9.265 12.411 1.00 78.25 87 SER A O 1
ATOM 689 N N . PRO A 1 88 ? 11.233 -8.937 12.398 1.00 78.50 88 PRO A N 1
ATOM 690 C CA . PRO A 1 88 ? 9.918 -8.802 11.763 1.00 78.50 88 PRO A CA 1
ATOM 691 C C . PRO A 1 88 ? 9.754 -7.454 11.042 1.00 78.50 88 PRO A C 1
ATOM 693 O O . PRO A 1 88 ? 10.280 -6.433 11.488 1.00 78.50 88 PRO A O 1
ATOM 696 N N . SER A 1 89 ? 9.012 -7.462 9.929 1.00 81.62 89 SER A N 1
ATOM 697 C CA . SER A 1 89 ? 8.732 -6.244 9.159 1.00 81.62 89 SER A CA 1
ATOM 698 C C . SER A 1 89 ? 7.892 -5.265 9.992 1.00 81.62 89 SER A C 1
ATOM 700 O O . SER A 1 89 ? 6.949 -5.704 10.658 1.00 81.62 89 SER A O 1
ATOM 702 N N . PRO A 1 90 ? 8.210 -3.956 9.976 1.00 83.50 90 PRO A N 1
ATOM 703 C CA . PRO A 1 90 ? 7.436 -2.965 10.711 1.00 83.50 90 PRO A CA 1
ATOM 704 C C . PRO A 1 90 ? 6.011 -2.829 10.145 1.00 83.50 90 PRO A C 1
ATOM 706 O O . PRO A 1 90 ? 5.777 -3.098 8.963 1.00 83.50 90 PRO A O 1
ATOM 709 N N . PRO A 1 91 ? 5.043 -2.375 10.960 1.00 89.06 91 PRO A N 1
ATOM 710 C CA . PRO A 1 91 ? 3.692 -2.115 10.483 1.00 89.06 91 PRO A CA 1
ATOM 711 C C . PRO A 1 91 ? 3.668 -0.935 9.502 1.00 89.06 91 PRO A C 1
ATOM 713 O O . PRO A 1 91 ? 4.343 0.076 9.698 1.00 89.06 91 PRO A O 1
ATOM 716 N N . PHE A 1 92 ? 2.822 -1.039 8.478 1.00 92.44 92 PHE A N 1
ATOM 717 C CA . PHE A 1 92 ? 2.554 0.040 7.529 1.00 92.44 92 PHE A CA 1
ATOM 718 C C . PHE A 1 92 ? 1.217 0.713 7.838 1.00 92.44 92 PHE A C 1
ATOM 720 O O . PHE A 1 92 ? 0.256 0.055 8.233 1.00 92.44 92 PHE A O 1
ATOM 727 N N . ILE A 1 93 ? 1.142 2.026 7.613 1.00 93.88 93 ILE A N 1
ATOM 728 C CA . ILE A 1 93 ? -0.079 2.814 7.803 1.00 93.88 93 ILE A CA 1
ATOM 729 C C . ILE A 1 93 ? -0.497 3.402 6.458 1.00 93.88 93 ILE A C 1
ATOM 731 O O . ILE A 1 93 ? 0.275 4.105 5.811 1.00 93.88 93 ILE A O 1
ATOM 735 N N . VAL A 1 94 ? -1.745 3.146 6.066 1.00 95.31 94 VAL A N 1
ATOM 736 C CA . VAL A 1 94 ? -2.391 3.790 4.919 1.00 95.31 94 VAL A CA 1
ATOM 737 C C . VAL A 1 94 ? -3.454 4.745 5.446 1.00 95.31 94 VAL A C 1
ATOM 739 O O . VAL A 1 94 ? -4.384 4.329 6.133 1.00 95.31 94 VAL A O 1
ATOM 742 N N . ILE A 1 95 ? -3.326 6.028 5.113 1.00 96.00 95 ILE A N 1
ATOM 743 C CA . ILE A 1 95 ? -4.304 7.061 5.464 1.00 96.00 95 ILE A CA 1
ATOM 744 C C . ILE A 1 95 ? -5.088 7.414 4.205 1.00 96.00 95 ILE A C 1
ATOM 746 O O . ILE A 1 95 ? -4.506 7.762 3.179 1.00 96.00 95 ILE A O 1
ATOM 750 N N . CYS A 1 96 ? -6.413 7.326 4.274 1.00 95.88 96 CYS A N 1
ATOM 751 C CA . CYS A 1 96 ? -7.285 7.652 3.152 1.00 95.88 96 CYS A CA 1
ATOM 752 C C . CYS A 1 96 ? -8.638 8.216 3.631 1.00 95.88 96 CYS A C 1
ATOM 754 O O . CYS A 1 96 ? -9.002 8.024 4.794 1.00 95.88 96 CYS A O 1
ATOM 756 N N . PRO A 1 97 ? -9.392 8.925 2.766 1.00 96.56 97 PRO A N 1
ATOM 757 C CA . PRO A 1 97 ? -10.758 9.340 3.076 1.00 96.56 97 PRO A CA 1
ATOM 758 C C . PRO A 1 97 ? -11.664 8.150 3.412 1.00 96.56 97 PRO A C 1
ATOM 760 O O . PRO A 1 97 ? -11.554 7.087 2.802 1.00 96.56 97 PRO A O 1
ATOM 763 N N . LEU A 1 98 ? -12.629 8.351 4.316 1.00 94.31 98 LEU A N 1
ATOM 764 C CA . LEU A 1 98 ? -13.536 7.287 4.769 1.00 94.31 98 LEU A CA 1
ATOM 765 C C . LEU A 1 98 ? -14.274 6.591 3.610 1.00 94.31 98 LEU A C 1
ATOM 767 O O . LEU A 1 98 ? -14.481 5.380 3.638 1.00 94.31 98 LEU A O 1
ATOM 771 N N . SER A 1 99 ? -14.620 7.343 2.562 1.00 95.25 99 SER A N 1
ATOM 772 C CA . SER A 1 99 ? -15.332 6.839 1.382 1.00 95.25 99 SER A CA 1
ATOM 773 C C . SER A 1 99 ? -14.560 5.788 0.581 1.00 95.25 99 SER A C 1
ATOM 775 O O . SER A 1 99 ? -15.184 4.998 -0.124 1.00 95.25 99 SER A O 1
ATOM 777 N N . VAL A 1 100 ? -13.226 5.747 0.683 1.00 95.19 100 VAL A N 1
ATOM 778 C CA . VAL A 1 100 ? -12.385 4.822 -0.096 1.00 95.19 100 VAL A CA 1
ATOM 779 C C . VAL A 1 100 ? -11.807 3.677 0.732 1.00 95.19 100 VAL A C 1
ATOM 781 O O . VAL A 1 100 ? -11.195 2.781 0.156 1.00 95.19 100 VAL A O 1
ATOM 784 N N . VAL A 1 101 ? -12.041 3.647 2.048 1.00 95.50 101 VAL A N 1
ATOM 785 C CA . VAL A 1 101 ? -11.543 2.589 2.949 1.00 95.50 101 VAL A CA 1
ATOM 786 C C . VAL A 1 101 ? -11.978 1.200 2.476 1.00 95.50 101 VAL A C 1
ATOM 788 O O . VAL A 1 101 ? -11.144 0.316 2.308 1.00 95.50 101 VAL A O 1
ATOM 791 N N . SER A 1 102 ? -13.264 1.027 2.159 1.00 94.56 102 SER A N 1
ATOM 792 C CA . SER A 1 102 ? -13.780 -0.255 1.652 1.00 94.56 102 SER A CA 1
ATOM 793 C C . SER A 1 102 ? -13.183 -0.648 0.294 1.00 94.56 102 SER A C 1
ATOM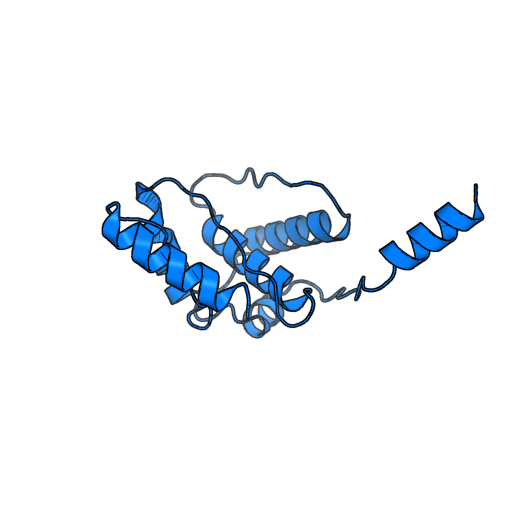 795 O O . SER A 1 102 ? -13.056 -1.832 -0.017 1.00 94.56 102 SER A O 1
ATOM 797 N N . GLY A 1 103 ? -12.795 0.337 -0.523 1.00 95.38 103 GLY A N 1
ATOM 798 C CA . GLY A 1 103 ? -12.073 0.112 -1.773 1.00 95.38 103 GLY A CA 1
ATOM 799 C C . GLY A 1 103 ? -10.668 -0.428 -1.516 1.00 95.38 103 GLY A C 1
ATOM 800 O O . GLY A 1 103 ? -10.276 -1.417 -2.127 1.00 95.38 103 GLY A O 1
ATOM 801 N N . TRP A 1 104 ? -9.946 0.162 -0.561 1.00 96.62 104 TRP A N 1
ATOM 802 C CA . TRP A 1 104 ? -8.633 -0.325 -0.131 1.00 96.62 104 TRP A CA 1
ATOM 803 C C . TRP A 1 104 ? -8.689 -1.747 0.426 1.00 96.62 104 TRP A C 1
ATOM 805 O O . TRP A 1 104 ? -7.871 -2.573 0.032 1.00 96.62 104 TRP A O 1
ATOM 815 N N . GLU A 1 105 ? -9.662 -2.056 1.287 1.00 95.19 105 GLU A N 1
ATOM 816 C CA . GLU A 1 105 ? -9.844 -3.410 1.831 1.00 95.19 105 GLU A CA 1
ATOM 817 C C . GLU A 1 105 ? -10.068 -4.439 0.718 1.00 95.19 105 GLU A C 1
ATOM 819 O O . GLU A 1 105 ? -9.417 -5.482 0.698 1.00 95.19 105 GLU A O 1
ATOM 824 N N . LYS A 1 106 ? -10.941 -4.130 -0.249 1.00 95.19 106 LYS A N 1
ATOM 825 C CA . LYS A 1 106 ? -11.204 -5.008 -1.399 1.00 95.19 106 LYS A CA 1
ATOM 826 C C . LYS A 1 106 ? -9.964 -5.213 -2.260 1.00 95.19 106 LYS A C 1
ATOM 828 O O . LYS A 1 106 ? -9.685 -6.342 -2.655 1.00 95.19 106 LYS A O 1
ATOM 833 N N . GLU A 1 107 ? -9.224 -4.146 -2.553 1.00 96.31 107 GLU A N 1
ATOM 834 C CA . GLU A 1 107 ? -8.001 -4.231 -3.354 1.00 96.31 107 GLU A CA 1
ATOM 835 C C . GLU A 1 107 ? -6.910 -5.027 -2.639 1.00 96.31 107 GLU A C 1
ATOM 837 O O . GLU A 1 107 ? -6.304 -5.896 -3.256 1.00 96.31 107 GLU A O 1
ATOM 842 N N . LEU A 1 108 ? -6.704 -4.812 -1.337 1.00 95.75 108 LEU A N 1
ATOM 843 C CA . LEU A 1 108 ? -5.751 -5.586 -0.537 1.00 95.75 108 LEU A CA 1
ATOM 844 C C . LEU A 1 108 ? -6.149 -7.062 -0.457 1.00 95.75 108 LEU A C 1
ATOM 846 O O . LEU A 1 108 ? -5.309 -7.926 -0.695 1.00 95.75 108 LEU A O 1
ATOM 850 N N . GLN A 1 109 ? -7.426 -7.363 -0.214 1.00 95.31 109 GLN A N 1
ATOM 851 C CA . GLN A 1 109 ? -7.918 -8.741 -0.173 1.00 95.31 109 GLN A CA 1
ATOM 852 C C . GLN A 1 109 ? -7.763 -9.447 -1.527 1.00 95.31 109 GLN A C 1
ATOM 854 O O . GLN A 1 109 ? -7.444 -10.633 -1.583 1.00 95.31 109 GLN A O 1
ATOM 859 N N . ARG A 1 110 ? -7.982 -8.723 -2.630 1.00 95.50 110 ARG A N 1
ATOM 860 C CA . ARG A 1 110 ? -7.849 -9.247 -3.995 1.00 95.50 110 ARG A CA 1
ATOM 861 C C . ARG A 1 110 ? -6.387 -9.465 -4.383 1.00 95.50 110 ARG A C 1
ATOM 863 O O . ARG A 1 110 ? -6.041 -10.545 -4.861 1.00 95.50 110 ARG A O 1
ATOM 870 N N . ALA A 1 111 ? -5.568 -8.431 -4.201 1.00 95.25 111 ALA A N 1
ATOM 871 C CA . ALA A 1 111 ? -4.191 -8.357 -4.674 1.00 95.25 111 ALA A CA 1
ATOM 872 C C . ALA A 1 111 ? -3.193 -9.051 -3.741 1.00 95.25 111 ALA A C 1
ATOM 874 O O . ALA A 1 111 ? -2.115 -9.433 -4.179 1.00 95.25 111 ALA A O 1
ATOM 875 N N . SER A 1 112 ? -3.499 -9.174 -2.451 1.00 94.62 112 SER A N 1
ATOM 876 C CA . SER A 1 112 ? -2.548 -9.648 -1.444 1.00 94.62 112 SER A CA 1
ATOM 877 C C . SER A 1 112 ? -3.261 -10.211 -0.200 1.00 94.62 112 SER A C 1
ATOM 879 O O . SER A 1 112 ? -3.115 -9.679 0.903 1.00 94.62 112 SER A O 1
ATOM 881 N N . PRO A 1 113 ? -4.037 -11.305 -0.337 1.00 93.31 113 PRO A N 1
ATOM 882 C CA . PRO A 1 113 ? -4.855 -11.866 0.749 1.00 93.31 113 PRO A CA 1
ATOM 883 C C . PRO A 1 113 ? -4.047 -12.370 1.956 1.00 93.31 113 PRO A C 1
ATOM 885 O O . PRO A 1 113 ? -4.607 -12.625 3.017 1.00 93.31 113 PRO A O 1
ATOM 888 N N . GLN A 1 114 ? -2.735 -12.554 1.804 1.00 90.25 114 GLN A N 1
ATOM 889 C CA . GLN A 1 114 ? -1.838 -12.939 2.892 1.00 90.25 114 GLN A CA 1
ATOM 890 C C . GLN A 1 114 ? -1.455 -11.774 3.814 1.00 90.25 114 GLN A C 1
ATOM 892 O O . GLN A 1 114 ? -0.870 -12.010 4.871 1.00 90.25 114 GLN A O 1
ATOM 897 N N . LEU A 1 115 ? -1.713 -10.522 3.417 1.00 89.88 115 LEU A N 1
ATOM 898 C CA . LEU A 1 115 ? -1.489 -9.380 4.294 1.00 89.88 115 LEU A CA 1
ATOM 899 C C . LEU A 1 115 ? -2.614 -9.294 5.319 1.00 89.88 115 LEU A C 1
ATOM 901 O O . LEU A 1 115 ? -3.793 -9.278 4.977 1.00 89.88 115 LEU A O 1
ATOM 905 N N . ARG A 1 116 ? -2.237 -9.170 6.591 1.00 89.94 116 ARG A N 1
ATOM 906 C CA . ARG A 1 116 ? -3.184 -8.793 7.634 1.00 89.94 116 ARG A CA 1
ATOM 907 C C . ARG A 1 116 ? -3.484 -7.303 7.508 1.00 89.94 116 ARG A C 1
ATOM 909 O O . ARG A 1 116 ? -2.575 -6.483 7.592 1.00 89.94 116 ARG A O 1
ATOM 916 N N . VAL A 1 117 ? -4.757 -6.969 7.336 1.00 91.38 117 VAL A N 1
ATOM 917 C CA . VAL A 1 117 ? -5.233 -5.590 7.207 1.00 91.38 117 VAL A CA 1
ATOM 918 C C . VAL A 1 117 ? -6.128 -5.266 8.393 1.00 91.38 117 VAL A C 1
ATOM 920 O O . VAL A 1 117 ? -7.090 -5.982 8.655 1.00 91.38 117 VAL A O 1
ATOM 923 N N . LEU A 1 118 ? -5.812 -4.180 9.100 1.00 91.81 118 LEU A N 1
ATOM 924 C CA . LEU A 1 118 ? -6.618 -3.659 10.201 1.00 91.81 118 LEU A CA 1
ATOM 925 C C . LEU A 1 118 ? -7.188 -2.300 9.800 1.00 91.81 118 LEU A C 1
ATOM 927 O O . LEU A 1 118 ? -6.457 -1.326 9.633 1.00 91.81 118 LEU A O 1
ATOM 931 N N . ASN A 1 119 ? -8.505 -2.233 9.641 1.00 91.19 119 ASN A N 1
ATOM 932 C CA . ASN A 1 119 ? -9.202 -0.992 9.331 1.00 91.19 119 ASN A CA 1
ATOM 933 C C . ASN A 1 119 ? -9.599 -0.261 10.614 1.00 91.19 119 ASN A C 1
ATOM 935 O O . ASN A 1 119 ? -10.476 -0.724 11.343 1.00 91.19 119 ASN A O 1
ATOM 939 N N . PHE A 1 120 ? -9.044 0.929 10.838 1.00 92.00 120 PHE A N 1
ATOM 940 C CA . PHE A 1 120 ? -9.341 1.771 11.996 1.00 92.00 120 PHE A CA 1
ATOM 941 C C . PHE A 1 120 ? -10.533 2.729 11.777 1.00 92.00 120 PHE A C 1
ATOM 943 O O . PHE A 1 120 ? -10.416 3.946 11.904 1.00 92.00 120 PHE A O 1
ATOM 950 N N . CYS A 1 121 ? -11.705 2.179 11.456 1.00 90.25 121 CYS A N 1
ATOM 951 C CA . CYS A 1 121 ? -12.970 2.921 11.340 1.00 90.25 121 CYS A CA 1
ATOM 952 C C . CYS A 1 121 ? -14.046 2.376 12.291 1.00 90.25 121 CYS A C 1
ATOM 954 O O . CYS A 1 121 ? -13.992 1.211 12.692 1.00 90.25 121 CYS A O 1
ATOM 956 N N . GLY A 1 122 ? -15.039 3.206 12.615 1.00 90.81 122 GLY A N 1
ATOM 957 C CA . GLY A 1 122 ? -16.174 2.855 13.472 1.00 90.81 122 GLY A CA 1
ATOM 958 C C . GLY A 1 122 ? -16.425 3.881 14.574 1.00 90.81 122 GLY A C 1
ATOM 959 O O . GLY A 1 122 ? -15.771 4.928 14.641 1.00 90.81 122 GLY A O 1
ATOM 960 N N . ASP A 1 123 ? -17.378 3.568 15.445 1.00 94.56 123 ASP A N 1
ATOM 961 C CA . ASP A 1 123 ? -17.645 4.347 16.650 1.00 94.56 123 ASP A CA 1
ATOM 962 C C . ASP A 1 123 ? -16.492 4.253 17.670 1.00 94.56 123 ASP A C 1
ATOM 964 O O . ASP A 1 123 ? -15.429 3.672 17.428 1.00 94.56 123 ASP A O 1
ATOM 968 N N . LYS A 1 124 ? -16.664 4.916 18.815 1.00 94.31 124 LYS A N 1
ATOM 969 C CA . LYS A 1 124 ? -15.639 4.979 19.861 1.00 94.31 124 LYS A CA 1
ATOM 970 C C . LYS A 1 124 ? -15.302 3.596 20.427 1.00 94.31 124 LYS A C 1
ATOM 972 O O . LYS A 1 124 ? -14.129 3.336 20.674 1.00 94.31 124 LYS A O 1
ATOM 977 N N . GLU A 1 125 ? -16.303 2.747 20.625 1.00 94.62 125 GLU A N 1
ATOM 978 C CA . GLU A 1 125 ? -16.133 1.416 21.208 1.00 94.62 125 GLU A CA 1
ATOM 979 C C . GLU A 1 125 ? -15.393 0.495 20.235 1.00 94.62 125 GLU A C 1
ATOM 981 O O . GLU A 1 125 ? -14.337 -0.039 20.570 1.00 94.62 125 GLU A O 1
ATOM 986 N N . THR A 1 126 ? -15.847 0.448 18.981 1.00 93.25 126 THR A N 1
ATOM 987 C CA . THR A 1 126 ? -15.218 -0.316 17.896 1.00 93.25 126 THR A CA 1
ATOM 988 C C . THR A 1 126 ? -13.754 0.083 17.701 1.00 93.25 126 THR A C 1
ATOM 990 O O . THR A 1 126 ? -12.882 -0.771 17.534 1.00 93.25 126 THR A O 1
ATOM 993 N N . ARG A 1 127 ? -13.453 1.390 17.720 1.00 92.81 127 ARG A N 1
ATOM 994 C CA . ARG A 1 127 ? -12.069 1.877 17.617 1.00 92.81 127 ARG A CA 1
ATOM 995 C C . ARG A 1 127 ? -11.236 1.541 18.853 1.00 92.81 127 ARG A C 1
ATOM 997 O O . ARG A 1 127 ? -10.049 1.281 18.692 1.00 92.81 127 ARG A O 1
ATOM 1004 N N . GLY A 1 128 ? -11.838 1.507 20.043 1.00 92.50 128 GLY A N 1
ATOM 1005 C CA . GLY A 1 128 ? -11.181 1.058 21.272 1.00 92.50 128 GLY A CA 1
ATOM 1006 C C . GLY A 1 128 ? -10.679 -0.381 21.152 1.00 92.50 128 GLY A C 1
ATOM 1007 O O . GLY A 1 128 ? -9.484 -0.623 21.297 1.00 92.50 128 GLY A O 1
ATOM 1008 N N . SER A 1 129 ? -11.552 -1.311 20.758 1.00 91.69 129 SER A N 1
ATOM 1009 C CA . SER A 1 129 ? -11.170 -2.718 20.558 1.00 91.69 129 SER A CA 1
ATOM 1010 C C . SER A 1 129 ? -10.102 -2.891 19.470 1.00 91.69 129 SER A C 1
ATOM 1012 O O . SER A 1 129 ? -9.144 -3.643 19.640 1.00 91.69 129 SER A O 1
ATOM 1014 N N . LYS A 1 130 ? -10.210 -2.149 18.359 1.00 91.44 130 LYS A N 1
ATOM 1015 C CA . LYS A 1 130 ? -9.208 -2.180 17.278 1.00 91.44 130 LYS A CA 1
ATOM 1016 C C . LYS A 1 130 ? -7.854 -1.620 17.708 1.00 91.44 130 LYS A C 1
ATOM 1018 O O . LYS A 1 130 ? -6.821 -2.091 17.243 1.00 91.44 130 LYS A O 1
ATOM 1023 N N . GLN A 1 131 ? -7.839 -0.612 18.578 1.00 90.00 131 GLN A N 1
ATOM 1024 C CA . GLN A 1 131 ? -6.599 -0.064 19.121 1.00 90.00 131 GLN A CA 1
ATOM 1025 C C . GLN A 1 131 ? -5.866 -1.115 19.959 1.00 90.00 131 GLN A C 1
ATOM 1027 O O . GLN A 1 131 ? -4.662 -1.289 19.783 1.00 90.00 131 GLN A O 1
ATOM 1032 N N . GLU A 1 132 ? -6.578 -1.841 20.821 1.00 88.00 132 GLU A N 1
ATOM 1033 C CA . GLU A 1 132 ? -6.002 -2.945 21.599 1.00 88.00 132 GLU A CA 1
ATOM 1034 C C . GLU A 1 132 ? -5.425 -4.034 20.688 1.00 88.00 132 GLU A C 1
ATOM 1036 O O . GLU A 1 132 ? -4.295 -4.478 20.895 1.00 88.00 132 GLU A O 1
ATOM 1041 N N . GLU A 1 133 ? -6.147 -4.404 19.626 1.00 88.38 133 GLU A N 1
ATOM 1042 C CA . GLU A 1 133 ? -5.664 -5.361 18.629 1.00 88.38 133 GLU A CA 1
ATOM 1043 C C . GLU A 1 133 ? -4.370 -4.890 17.946 1.00 88.38 133 GLU A C 1
ATOM 1045 O O . GLU A 1 133 ? -3.425 -5.670 17.823 1.00 88.38 133 GLU A O 1
ATOM 1050 N N . ILE A 1 134 ? -4.288 -3.622 17.529 1.00 86.25 134 ILE A N 1
ATOM 1051 C CA . ILE A 1 134 ? -3.074 -3.055 16.918 1.00 86.25 134 ILE A CA 1
ATOM 1052 C C . ILE A 1 134 ? -1.905 -3.100 17.908 1.00 86.25 134 ILE A C 1
ATOM 1054 O O . ILE A 1 134 ? -0.808 -3.529 17.549 1.00 86.25 134 ILE A O 1
ATOM 1058 N N . LEU A 1 135 ? -2.130 -2.694 19.162 1.00 85.56 135 LEU 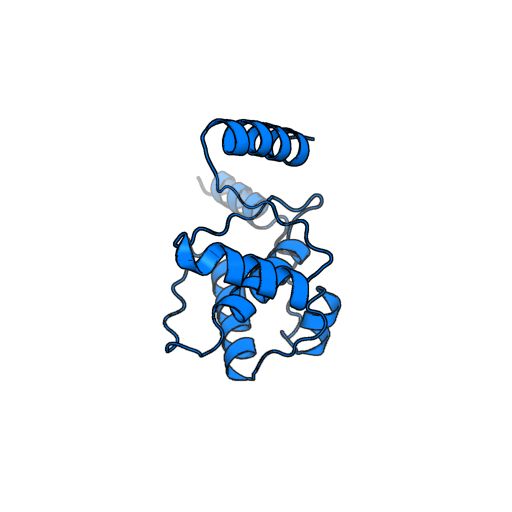A N 1
ATOM 1059 C CA . LEU A 1 135 ? -1.090 -2.691 20.192 1.00 85.56 135 LEU A CA 1
ATOM 1060 C C . LEU A 1 135 ? -0.554 -4.104 20.460 1.00 85.56 135 LEU A C 1
ATOM 1062 O O . LEU A 1 135 ? 0.657 -4.293 20.555 1.00 85.56 135 LEU A O 1
ATOM 1066 N N . LEU A 1 136 ? -1.433 -5.107 20.517 1.00 84.38 136 LEU A N 1
ATOM 1067 C CA . LEU A 1 136 ? -1.039 -6.502 20.720 1.00 84.38 136 LEU A CA 1
ATOM 1068 C C . LEU A 1 136 ? -0.174 -7.060 19.585 1.00 84.38 136 LEU A C 1
ATOM 1070 O O . LEU A 1 136 ? 0.626 -7.960 19.837 1.00 84.38 136 LEU A O 1
ATOM 1074 N N . HIS A 1 137 ? -0.344 -6.561 18.361 1.00 77.81 137 HIS A N 1
ATOM 1075 C CA . HIS A 1 137 ? 0.355 -7.058 17.177 1.00 77.81 137 HIS A CA 1
ATOM 1076 C C . HIS A 1 137 ? 1.638 -6.298 16.838 1.00 77.81 137 HIS A C 1
ATOM 1078 O O . HIS A 1 137 ? 2.534 -6.889 16.248 1.00 77.81 137 HIS A O 1
ATOM 1084 N N . CYS A 1 138 ? 1.733 -5.014 17.186 1.00 72.00 138 CYS A N 1
ATOM 1085 C CA . CYS A 1 138 ? 2.904 -4.191 16.868 1.00 72.00 138 CYS A CA 1
ATOM 1086 C C . CYS A 1 138 ? 3.991 -4.215 17.956 1.00 72.00 138 CYS A C 1
ATOM 1088 O O . CYS A 1 138 ? 5.133 -3.873 17.662 1.00 72.00 138 CYS A O 1
ATOM 1090 N N . TYR A 1 139 ? 3.648 -4.571 19.201 1.00 67.81 139 TYR A N 1
ATOM 1091 C CA . TYR A 1 139 ? 4.567 -4.541 20.352 1.00 67.81 139 TYR A CA 1
ATOM 1092 C C . TYR A 1 139 ? 4.980 -5.929 20.876 1.00 67.81 139 TYR A C 1
ATOM 1094 O O . TYR A 1 139 ? 5.597 -6.015 21.939 1.00 67.81 139 TYR A O 1
ATOM 1102 N N . LYS A 1 140 ? 4.645 -7.005 20.160 1.00 55.69 140 LYS A N 1
ATOM 1103 C CA . LYS A 1 140 ? 5.132 -8.368 20.424 1.00 55.69 140 LYS A CA 1
ATOM 1104 C C . LYS A 1 140 ? 6.105 -8.787 19.336 1.00 55.69 140 LYS A C 1
ATOM 1106 O O . LYS A 1 140 ? 7.094 -9.460 19.693 1.00 55.69 140 LYS A O 1
#

Foldseek 3Di:
DVVVVVVVVVVVPPQPPPPPPQQDQVVLVVLAQPQDTQDPVLSVVLVVQVVCVSVVPPDDDDPDDPPNPVLLSVLSNVSVQCVSAPPPRADDDDDDDPVCLVVSVVSCCNGHVPDDDQDQDDDPVVNVVSVVVVCVPRVD

InterPro domains:
  IPR000330 SNF2, N-terminal domain [PF00176] (41-138)
  IPR027417 P-loop containing nucleoside triphosphate hydrolase [SSF52540] (32-128)
  IPR031053 Chromodomain-helicase-DNA-binding protein 1-like [PTHR47157] (12-134)
  IPR038718 SNF2-like, N-terminal domain superfamily [G3DSA:3.40.50.10810] (6-139)

pLDDT: mean 85.36, std 15.94, range [35.19, 96.75]

Organism: Amphimedon queenslandica (NCBI:txid400682)